Protein AF-A0A4U6VVU9-F1 (afdb_monomer_lite)

Sequence (120 aa):
MQTITRIHHCGLFDLSSFDIEWMDCFCGPSGCILQVEIQVGKIYCINRAIQTLPINLEDAARSEAELEKAEQAGEKLACVGQDTRLNYRTIDLRTPSNQAVLRIHTSRELTFDAPPFIPV

pLDDT: mean 76.09, std 16.06, range [28.27, 94.25]

Foldseek 3Di:
DVVVVVVVVVLAAPPWDKDAPDWDWDQPPPPDPVDTDTDTPDIDGPGGDDSDDLDDLVLLQDDPVVCVVCVVVVHHRDHDDPVSCVVVVVSSCPHPVNVVVVVVVVVVVCVVPDDPPDPD

InterPro domains:
  IPR004523 Aspartate-tRNA synthetase, type 2 [PTHR43450] (33-107)
  IPR045864 Class II Aminoacyl-tRNA synthetase/Biotinyl protein ligase (BPL) and lipoyl protein ligase (LPL) [G3DSA:3.30.930.10] (54-110)

Radius of gyration: 19.85 Å; chains: 1; bounding box: 60×44×37 Å

Secondary structure (DSSP, 8-state):
--HHHHHHTTT--TT-EEEES-EEEEE-SS--TT-EEEEES-EEEEEPPPSS-SS-HHHHH--HHHHHHHHHTT-------HHHHHHTHHHHTTSHHHHHHHHHHHHHHHHHSSPP----

Organism: Setaria viridis (NCBI:txid4556)

Structure (mmCIF, N/CA/C/O backbone):
data_AF-A0A4U6VVU9-F1
#
_entry.id   AF-A0A4U6VVU9-F1
#
loop_
_atom_site.group_PDB
_atom_site.id
_atom_site.type_symbol
_atom_site.label_atom_id
_atom_site.label_alt_id
_atom_site.label_comp_id
_atom_site.label_asym_id
_atom_site.label_entity_id
_atom_site.label_seq_id
_atom_site.pdbx_PDB_ins_code
_atom_site.Cartn_x
_atom_site.Cartn_y
_atom_site.Cartn_z
_atom_site.occupancy
_atom_site.B_iso_or_equiv
_atom_site.auth_seq_id
_atom_site.auth_comp_id
_atom_site.auth_asym_id
_atom_site.auth_atom_id
_atom_site.pdbx_PDB_model_num
ATOM 1 N N . MET A 1 1 ? -1.669 20.444 -4.945 1.00 34.94 1 MET A N 1
ATOM 2 C CA . MET A 1 1 ? -2.985 19.757 -4.893 1.00 34.94 1 MET A CA 1
ATOM 3 C C . MET A 1 1 ? -3.658 19.582 -6.267 1.00 34.94 1 MET A C 1
ATOM 5 O O . MET A 1 1 ? -4.649 18.877 -6.338 1.00 34.94 1 MET A O 1
ATOM 9 N N . GLN A 1 2 ? -3.129 20.157 -7.362 1.00 28.27 2 GLN A N 1
ATOM 10 C CA . GLN A 1 2 ? -3.676 19.975 -8.724 1.00 28.27 2 GLN A CA 1
ATOM 11 C C . GLN A 1 2 ? -3.008 18.838 -9.527 1.00 28.27 2 GLN A C 1
ATOM 13 O O . GLN A 1 2 ? -3.587 18.340 -10.489 1.00 28.27 2 GLN A O 1
ATOM 18 N N . THR A 1 3 ? -1.813 18.388 -9.132 1.00 34.97 3 THR A N 1
ATOM 19 C CA . THR A 1 3 ? -1.049 17.354 -9.854 1.00 34.97 3 THR A CA 1
ATOM 20 C C . THR A 1 3 ? -1.633 15.948 -9.662 1.00 34.97 3 THR A C 1
ATOM 22 O O . THR A 1 3 ? -1.689 15.178 -10.615 1.00 34.97 3 THR A O 1
ATOM 25 N N . ILE A 1 4 ? -2.167 15.642 -8.471 1.00 41.59 4 ILE A N 1
ATOM 26 C CA . ILE A 1 4 ? -2.770 14.334 -8.147 1.00 41.59 4 ILE A CA 1
ATOM 27 C C . ILE A 1 4 ? -4.048 14.097 -8.969 1.00 41.59 4 ILE A C 1
ATOM 29 O O . ILE A 1 4 ? -4.205 13.047 -9.588 1.00 41.59 4 ILE A O 1
ATOM 33 N N . THR A 1 5 ? -4.929 15.096 -9.087 1.00 31.42 5 THR A N 1
ATOM 34 C CA . THR A 1 5 ? -6.187 14.969 -9.847 1.00 31.42 5 THR A CA 1
ATOM 35 C C . THR A 1 5 ? -5.957 14.748 -11.347 1.00 31.42 5 THR A C 1
ATOM 37 O O . THR A 1 5 ? -6.780 14.126 -12.016 1.00 31.42 5 THR A O 1
ATOM 40 N N . ARG A 1 6 ? -4.821 15.208 -11.895 1.00 34.56 6 ARG A N 1
ATOM 41 C CA . ARG A 1 6 ? -4.485 15.029 -13.318 1.00 34.56 6 ARG A CA 1
ATOM 42 C C . ARG A 1 6 ? -4.071 13.593 -13.661 1.00 34.56 6 ARG A C 1
ATOM 44 O O . ARG A 1 6 ? -4.247 13.180 -14.801 1.00 34.56 6 ARG A O 1
ATOM 51 N N . ILE A 1 7 ? -3.577 12.826 -12.688 1.00 46.50 7 ILE A N 1
ATOM 52 C CA . ILE A 1 7 ? -3.120 11.440 -12.878 1.00 46.50 7 ILE A CA 1
ATOM 53 C C . ILE A 1 7 ? -4.307 10.468 -12.978 1.00 46.50 7 ILE A C 1
ATOM 55 O O . ILE A 1 7 ? -4.307 9.589 -13.845 1.00 46.50 7 ILE A O 1
ATOM 59 N N . HIS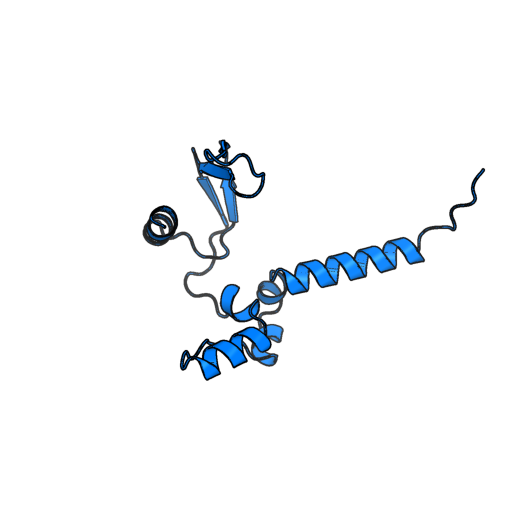 A 1 8 ? -5.369 10.683 -12.193 1.00 41.12 8 HIS A N 1
ATOM 60 C CA . HIS A 1 8 ? -6.598 9.880 -12.283 1.00 41.12 8 HIS A CA 1
ATOM 61 C C . HIS A 1 8 ? -7.275 9.987 -13.662 1.00 41.12 8 HIS A C 1
ATOM 63 O O . HIS A 1 8 ? -7.849 9.012 -14.144 1.00 41.12 8 HIS A O 1
ATOM 69 N N . HIS A 1 9 ? -7.145 11.127 -14.353 1.00 38.38 9 HIS A N 1
ATOM 70 C CA . HIS A 1 9 ? -7.698 11.316 -15.700 1.00 38.38 9 HIS A CA 1
ATOM 71 C C . HIS A 1 9 ? -6.900 10.590 -16.807 1.00 38.38 9 HIS A C 1
ATOM 73 O O . HIS A 1 9 ? -7.409 10.423 -17.916 1.00 38.38 9 HIS A O 1
ATOM 79 N N . CYS A 1 10 ? -5.681 10.121 -16.502 1.00 43.47 10 CYS A N 1
ATOM 80 C CA . CYS A 1 10 ? -4.798 9.364 -17.400 1.00 43.47 10 CYS A CA 1
ATOM 81 C C . CYS A 1 10 ? -4.872 7.836 -17.188 1.00 43.47 10 CYS A C 1
ATOM 83 O O . CYS A 1 10 ? -4.137 7.082 -17.831 1.00 43.47 10 CYS A O 1
ATOM 85 N N . GLY A 1 11 ? -5.746 7.356 -16.294 1.00 53.00 11 GLY A N 1
ATOM 86 C CA . GLY A 1 11 ? -5.913 5.927 -16.018 1.00 53.00 11 GLY A CA 1
ATOM 87 C C . GLY A 1 11 ? -4.697 5.274 -15.351 1.00 53.00 11 GLY A C 1
ATOM 88 O O . GLY A 1 11 ? -4.445 4.094 -15.588 1.00 53.00 11 GLY A O 1
ATOM 89 N N . LEU A 1 12 ? -3.912 6.027 -14.578 1.00 59.81 12 LEU A N 1
ATOM 90 C CA . LEU A 1 12 ? -2.905 5.462 -13.678 1.00 59.81 12 LEU A CA 1
ATOM 91 C C . LEU A 1 12 ? -3.610 4.990 -12.396 1.00 59.81 12 LEU A C 1
ATOM 93 O O . LEU A 1 12 ? -4.385 5.742 -11.812 1.00 59.81 12 LEU A O 1
ATOM 97 N N . PHE A 1 13 ? -3.354 3.748 -11.985 1.00 60.81 13 PHE A N 1
ATOM 98 C CA . PHE A 1 13 ? -3.977 3.117 -10.813 1.00 60.81 13 PHE A CA 1
ATOM 99 C C . PHE A 1 13 ? -2.973 3.022 -9.653 1.00 60.81 13 PHE A C 1
ATOM 101 O O . PHE A 1 13 ? -1.777 2.860 -9.899 1.00 60.81 13 PHE A O 1
ATOM 108 N N . ASP A 1 14 ? -3.444 3.053 -8.403 1.00 67.75 14 ASP A N 1
ATOM 109 C CA . ASP A 1 14 ? -2.629 3.307 -7.193 1.00 67.75 14 ASP A CA 1
ATOM 110 C C . ASP A 1 14 ? -1.459 2.332 -6.937 1.00 67.75 14 ASP A C 1
ATOM 112 O O . ASP A 1 14 ? -0.569 2.619 -6.145 1.00 67.75 14 ASP A O 1
ATOM 116 N N . LEU A 1 15 ? -1.403 1.188 -7.628 1.00 76.94 15 LEU A N 1
ATOM 117 C CA . LEU A 1 15 ? -0.315 0.203 -7.518 1.00 76.94 15 LEU A CA 1
ATOM 118 C C . LEU A 1 15 ? 0.369 -0.140 -8.849 1.00 76.94 15 LEU A C 1
ATOM 120 O O . LEU A 1 15 ? 1.064 -1.159 -8.936 1.00 76.94 15 LEU A O 1
ATOM 124 N N . SER A 1 16 ? 0.155 0.664 -9.892 1.00 81.25 16 SER A N 1
ATOM 125 C CA . SER A 1 16 ? 0.875 0.479 -11.157 1.00 81.25 16 SER A CA 1
ATOM 126 C C . SER A 1 16 ? 2.348 0.868 -11.034 1.00 81.25 16 SER A C 1
ATOM 128 O O . SER A 1 16 ? 2.711 1.784 -10.301 1.00 81.25 16 SER A O 1
ATOM 130 N N . SER A 1 17 ? 3.206 0.135 -11.741 1.00 83.31 17 SER A N 1
ATOM 131 C CA . SER A 1 17 ? 4.648 0.376 -11.771 1.00 83.31 17 SER A CA 1
ATOM 132 C C . SER A 1 17 ? 5.006 1.202 -13.000 1.00 83.31 17 SER A C 1
ATOM 134 O O . SER A 1 17 ? 4.614 0.858 -14.122 1.00 83.31 17 SER A O 1
ATOM 136 N N . PHE A 1 18 ? 5.764 2.274 -12.775 1.00 83.56 18 PHE A N 1
ATOM 137 C CA . PHE A 1 18 ? 6.175 3.218 -13.806 1.00 83.56 18 PHE A CA 1
ATOM 138 C C . PHE A 1 18 ? 7.683 3.405 -13.806 1.00 83.56 18 PHE A C 1
ATOM 140 O O . PHE A 1 18 ? 8.279 3.549 -12.741 1.00 83.56 18 PHE A O 1
ATOM 147 N N . ASP A 1 19 ? 8.254 3.471 -15.004 1.00 82.31 19 ASP A N 1
ATOM 148 C CA . ASP A 1 19 ? 9.616 3.943 -15.219 1.00 82.31 19 ASP A CA 1
ATOM 149 C C . ASP A 1 19 ? 9.583 5.433 -15.556 1.00 82.31 19 ASP A C 1
ATOM 151 O O . ASP A 1 19 ? 8.799 5.883 -16.400 1.00 82.31 19 ASP A O 1
ATOM 155 N N . ILE A 1 20 ? 10.449 6.195 -14.892 1.00 81.81 20 ILE A N 1
ATOM 156 C CA . ILE A 1 20 ? 10.626 7.633 -15.096 1.00 81.81 20 ILE A CA 1
ATOM 157 C C . ILE A 1 20 ? 11.994 7.837 -15.756 1.00 81.81 20 ILE A C 1
ATOM 159 O O . ILE A 1 20 ? 13.019 7.551 -15.148 1.00 81.81 20 ILE A O 1
ATOM 163 N N . GLU A 1 21 ? 12.012 8.305 -17.009 1.00 75.06 21 GLU A N 1
ATOM 164 C CA . GLU A 1 21 ? 13.254 8.455 -17.801 1.00 75.06 21 GLU A CA 1
ATOM 165 C C . GLU A 1 21 ? 13.990 9.769 -17.492 1.00 75.06 21 GLU A C 1
ATOM 167 O O . GLU A 1 21 ? 15.209 9.834 -17.596 1.00 75.06 21 GLU A O 1
ATOM 172 N N . TRP A 1 22 ? 13.257 10.812 -17.087 1.00 69.00 22 TRP A N 1
ATOM 173 C CA . TRP A 1 22 ? 13.812 12.135 -16.786 1.00 69.00 22 TRP A CA 1
ATOM 174 C C . TRP A 1 22 ? 13.149 12.724 -15.545 1.00 69.00 22 TRP A C 1
ATOM 176 O O . TRP A 1 22 ? 11.916 12.778 -15.469 1.00 69.00 22 TRP A O 1
ATOM 186 N N . MET A 1 23 ? 13.979 13.166 -14.600 1.00 68.44 23 MET A N 1
ATOM 187 C CA . MET A 1 23 ? 13.578 13.677 -13.294 1.00 68.44 23 MET A CA 1
ATOM 188 C C . MET A 1 23 ? 14.402 14.917 -12.955 1.00 68.44 23 MET A C 1
ATOM 190 O O . MET A 1 23 ? 15.606 14.815 -12.727 1.00 68.44 23 MET A O 1
ATOM 194 N N . ASP A 1 24 ? 13.725 16.061 -12.876 1.00 67.50 24 ASP A N 1
ATOM 195 C CA . ASP A 1 24 ? 14.287 17.289 -12.322 1.00 67.50 24 ASP A CA 1
ATOM 196 C C . ASP A 1 24 ? 13.746 17.477 -10.898 1.00 67.50 24 ASP A C 1
ATOM 198 O O . ASP A 1 24 ? 12.533 17.498 -10.668 1.00 67.50 24 ASP A O 1
ATOM 202 N N . CYS A 1 25 ? 14.654 17.578 -9.925 1.00 65.50 25 CYS A N 1
ATOM 203 C CA . CYS A 1 25 ? 14.319 17.860 -8.531 1.00 65.50 25 CYS A CA 1
ATOM 204 C C . CYS A 1 25 ? 14.262 19.371 -8.317 1.00 65.50 25 CYS A C 1
ATOM 206 O O . CYS A 1 25 ? 15.301 20.036 -8.319 1.00 65.50 25 CYS A O 1
ATOM 208 N N . PHE A 1 26 ? 13.066 19.908 -8.080 1.00 61.12 26 PHE A N 1
ATOM 209 C CA . PHE A 1 26 ? 12.913 21.311 -7.714 1.00 61.12 26 PHE A CA 1
ATOM 210 C C . PHE A 1 26 ? 12.810 21.445 -6.192 1.00 61.12 26 PHE A C 1
ATOM 212 O O . PHE A 1 26 ? 11.863 20.957 -5.571 1.00 61.12 26 PHE A O 1
ATOM 219 N N . CYS A 1 27 ? 13.793 22.105 -5.581 1.00 62.66 27 CYS A N 1
ATOM 220 C CA . CYS A 1 27 ? 13.743 22.463 -4.166 1.00 62.66 27 CYS A CA 1
ATOM 221 C C . CYS A 1 27 ? 12.896 23.729 -4.003 1.00 62.66 27 CYS A C 1
ATOM 223 O O . CYS A 1 27 ? 13.203 24.763 -4.600 1.00 62.66 27 CYS A O 1
ATOM 225 N N . GLY A 1 28 ? 11.841 23.661 -3.189 1.00 62.00 28 GLY A N 1
ATOM 226 C CA . GLY A 1 28 ? 11.050 24.842 -2.839 1.00 62.00 28 GLY A CA 1
ATOM 227 C C . GLY A 1 28 ? 11.880 25.924 -2.115 1.00 62.00 28 GLY A C 1
ATOM 228 O O . GLY A 1 28 ? 12.979 25.648 -1.629 1.00 62.00 28 GLY A O 1
ATOM 229 N N . PRO A 1 29 ? 11.364 27.165 -1.997 1.00 60.38 29 PRO A N 1
ATOM 230 C CA . PRO A 1 29 ? 12.096 28.307 -1.426 1.00 60.38 29 PRO A CA 1
ATOM 231 C C . PRO A 1 29 ? 12.499 28.141 0.053 1.00 60.38 29 PRO A C 1
ATOM 233 O O . PRO A 1 29 ? 13.353 28.876 0.543 1.00 60.38 29 PRO A O 1
ATOM 236 N N . SER A 1 30 ? 11.931 27.171 0.769 1.00 56.12 30 SER A N 1
ATOM 237 C CA . SER A 1 30 ? 12.402 26.716 2.078 1.00 56.12 30 SER A CA 1
ATOM 238 C C . SER A 1 30 ? 13.265 25.467 1.892 1.00 56.12 30 SER A C 1
ATOM 240 O O . SER A 1 30 ? 12.732 24.374 1.721 1.00 56.12 30 SER A O 1
ATOM 242 N N . GLY A 1 31 ? 14.591 25.639 1.909 1.00 43.62 31 GLY A N 1
ATOM 243 C CA . GLY A 1 31 ? 15.614 24.606 1.688 1.00 43.62 31 GLY A CA 1
ATOM 244 C C . GLY A 1 31 ? 15.672 23.496 2.747 1.00 43.62 31 GLY A C 1
ATOM 245 O O . GLY A 1 31 ? 16.713 23.262 3.357 1.00 43.62 31 GLY A O 1
ATOM 246 N N . CYS A 1 32 ? 14.564 22.797 2.966 1.00 45.41 32 CYS A N 1
ATOM 247 C CA . CYS A 1 32 ? 14.507 21.552 3.713 1.00 45.41 32 CYS A CA 1
ATOM 248 C C . CYS A 1 32 ? 14.413 20.395 2.712 1.00 45.41 32 CYS A C 1
ATOM 250 O O . CYS A 1 32 ? 13.579 20.420 1.810 1.00 45.41 32 CYS A O 1
ATOM 252 N N . ILE A 1 33 ? 15.193 19.332 2.934 1.00 53.69 33 ILE A N 1
ATOM 253 C CA . ILE A 1 33 ? 15.156 18.054 2.188 1.00 53.69 33 ILE A CA 1
ATOM 254 C C . ILE A 1 33 ? 13.757 17.405 2.092 1.00 53.69 33 ILE A C 1
ATOM 256 O O . ILE A 1 33 ? 13.573 16.433 1.371 1.00 53.69 33 ILE A O 1
ATOM 260 N N . LEU A 1 34 ? 12.783 17.925 2.842 1.00 58.50 34 LEU A N 1
ATOM 261 C CA . LEU A 1 34 ? 11.415 17.430 2.951 1.00 58.50 34 LEU A CA 1
ATOM 262 C C . LEU A 1 34 ? 10.482 17.950 1.845 1.00 58.50 34 LEU A C 1
ATOM 264 O O . LEU A 1 34 ? 9.409 17.385 1.662 1.00 58.50 34 LEU A O 1
ATOM 268 N N . GLN A 1 35 ? 10.851 19.014 1.123 1.00 56.81 35 GLN A N 1
ATOM 269 C CA . GLN A 1 35 ? 10.020 19.601 0.063 1.00 56.81 35 GLN A CA 1
ATOM 270 C C . GLN A 1 35 ? 10.785 19.674 -1.257 1.00 56.81 35 GLN A C 1
ATOM 272 O O . GLN A 1 35 ? 11.161 20.745 -1.737 1.00 56.81 35 GLN A O 1
ATOM 277 N N . VAL A 1 36 ? 11.010 18.497 -1.833 1.00 66.75 36 VAL A N 1
ATOM 278 C CA . VAL A 1 36 ? 11.468 18.349 -3.213 1.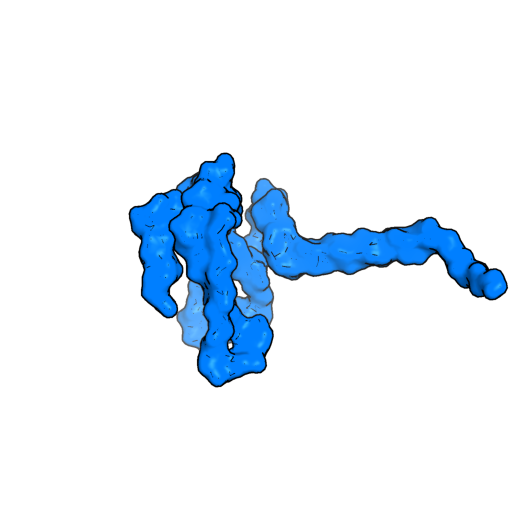00 66.75 36 VAL A CA 1
ATOM 279 C C . VAL A 1 36 ? 10.288 17.832 -4.026 1.00 66.75 36 VAL A C 1
ATOM 281 O O . VAL A 1 36 ? 9.745 16.771 -3.720 1.00 66.75 36 VAL A O 1
ATOM 284 N N . GLU A 1 37 ? 9.864 18.594 -5.032 1.00 72.25 37 GLU A N 1
ATOM 285 C CA . GLU A 1 37 ? 8.888 18.119 -6.013 1.00 72.25 37 GLU A CA 1
ATOM 286 C C . GLU A 1 37 ? 9.640 17.528 -7.207 1.00 72.25 37 GLU A C 1
ATOM 288 O O . GLU A 1 37 ? 10.632 18.090 -7.679 1.00 72.25 37 GLU A O 1
ATOM 293 N N . ILE A 1 38 ? 9.177 16.368 -7.670 1.00 73.81 38 ILE A N 1
ATOM 294 C CA . ILE A 1 38 ? 9.740 15.687 -8.832 1.00 73.81 38 ILE A CA 1
ATOM 295 C C . ILE A 1 38 ? 8.952 16.130 -10.060 1.00 73.81 38 ILE A C 1
ATOM 297 O O . ILE A 1 38 ? 7.776 15.787 -10.208 1.00 73.81 38 ILE A O 1
ATOM 301 N N . GLN A 1 39 ? 9.606 16.860 -10.963 1.00 76.00 39 GLN A N 1
ATOM 302 C CA . GLN A 1 39 ? 9.043 17.151 -12.273 1.00 76.00 39 GLN A CA 1
ATOM 303 C C . GLN A 1 39 ? 9.389 16.009 -13.233 1.00 76.00 39 GLN A C 1
ATOM 305 O O . GLN A 1 39 ? 10.555 15.755 -13.536 1.00 76.00 39 GLN A O 1
ATOM 310 N N . VAL A 1 40 ? 8.358 15.304 -13.703 1.00 76.56 40 VAL A N 1
ATOM 311 C CA . VAL A 1 40 ? 8.511 14.140 -14.582 1.00 76.56 40 VAL A CA 1
ATOM 312 C C . VAL A 1 40 ? 8.447 14.563 -16.048 1.00 76.56 40 VAL A C 1
ATOM 314 O O . VAL A 1 40 ? 7.441 15.121 -16.485 1.00 76.56 40 VAL A O 1
ATOM 317 N N . GLY A 1 41 ? 9.498 14.267 -16.820 1.00 80.06 41 GLY A N 1
ATOM 318 C CA . GLY A 1 41 ? 9.526 14.539 -18.263 1.00 80.06 41 GLY A CA 1
ATOM 319 C C . GLY A 1 41 ? 8.804 13.474 -19.093 1.00 80.06 41 GLY A C 1
ATOM 320 O O . GLY A 1 41 ? 7.989 13.789 -19.960 1.00 80.06 41 GLY A O 1
ATOM 321 N N . LYS A 1 42 ? 9.086 12.196 -18.814 1.00 80.94 42 LYS A N 1
ATOM 322 C CA . LYS A 1 42 ? 8.457 11.037 -19.467 1.00 80.94 42 LYS A CA 1
ATOM 323 C C . LYS A 1 42 ? 8.186 9.936 -18.445 1.00 80.94 42 LYS A C 1
ATOM 325 O O . LYS A 1 42 ? 9.056 9.635 -17.630 1.00 80.94 42 LYS A O 1
ATOM 330 N N . ILE A 1 43 ? 7.004 9.328 -18.538 1.00 83.00 43 ILE A N 1
ATOM 331 C CA . ILE A 1 43 ? 6.579 8.170 -17.744 1.00 83.00 43 ILE A CA 1
ATOM 332 C C . ILE A 1 43 ? 6.212 7.028 -18.687 1.00 83.00 43 ILE A C 1
ATOM 334 O O . ILE A 1 43 ? 5.442 7.225 -19.629 1.00 83.00 43 ILE A O 1
ATOM 338 N N . TYR A 1 44 ? 6.718 5.832 -18.401 1.00 82.19 44 TYR A N 1
ATOM 339 C CA . TYR A 1 44 ? 6.333 4.603 -19.086 1.00 82.19 44 TYR A CA 1
ATOM 340 C C . TYR A 1 44 ? 5.643 3.675 -18.097 1.00 82.19 44 TYR A C 1
ATOM 342 O O . TYR A 1 44 ? 6.149 3.418 -17.009 1.00 82.19 44 TYR A O 1
ATOM 350 N N . CYS A 1 45 ? 4.468 3.168 -18.463 1.00 82.75 45 CYS A N 1
ATOM 351 C CA . CYS A 1 45 ? 3.778 2.165 -17.661 1.00 82.75 45 CYS A CA 1
ATOM 352 C C . CYS A 1 45 ? 4.380 0.791 -17.962 1.00 82.75 45 CYS A C 1
ATOM 354 O O . CYS A 1 45 ? 4.167 0.258 -19.049 1.00 82.75 45 CYS A O 1
ATOM 356 N N . ILE A 1 46 ? 5.117 0.231 -17.002 1.00 86.50 46 ILE A N 1
ATOM 357 C CA . ILE A 1 46 ? 5.711 -1.109 -17.113 1.00 86.50 46 ILE A CA 1
ATOM 358 C C . ILE A 1 46 ? 4.654 -2.159 -16.793 1.00 86.50 46 ILE A C 1
ATOM 360 O O . ILE A 1 46 ? 4.513 -3.165 -17.484 1.00 86.50 46 ILE A O 1
ATOM 364 N N . ASN A 1 47 ? 3.910 -1.916 -15.713 1.00 84.25 47 ASN A N 1
ATOM 365 C CA . ASN A 1 47 ? 2.885 -2.821 -15.237 1.00 84.25 47 ASN A CA 1
ATOM 366 C C . ASN A 1 47 ? 1.667 -2.032 -14.768 1.00 84.25 47 ASN A C 1
ATOM 368 O O . ASN A 1 47 ? 1.745 -1.223 -13.838 1.00 84.25 47 ASN A O 1
ATOM 372 N N . ARG A 1 48 ? 0.528 -2.285 -15.409 1.00 83.06 48 ARG A N 1
ATOM 373 C CA . ARG A 1 48 ? -0.736 -1.633 -15.085 1.00 83.06 48 ARG A CA 1
ATOM 374 C C . ARG A 1 48 ? -1.463 -2.444 -14.014 1.00 83.06 48 ARG A C 1
ATOM 376 O O . ARG A 1 48 ? -1.746 -3.621 -14.209 1.00 83.06 48 ARG A O 1
ATOM 383 N N . ALA A 1 49 ? -1.791 -1.801 -12.898 1.00 81.69 49 ALA A N 1
ATOM 384 C CA . ALA A 1 49 ? -2.608 -2.405 -11.855 1.00 81.69 49 ALA A CA 1
ATOM 385 C C . ALA A 1 49 ? -4.087 -2.481 -12.273 1.00 81.69 49 ALA A C 1
ATOM 387 O O . ALA A 1 49 ? -4.532 -1.789 -13.191 1.00 81.69 49 ALA A O 1
ATOM 388 N N . ILE A 1 50 ? -4.837 -3.348 -11.590 1.00 82.38 50 ILE A N 1
ATOM 389 C CA . ILE A 1 50 ? -6.285 -3.512 -11.777 1.00 82.38 50 ILE A CA 1
ATOM 390 C C . ILE A 1 50 ? -6.993 -2.211 -11.378 1.00 82.38 50 ILE A C 1
ATOM 392 O O . ILE A 1 50 ? -6.554 -1.529 -10.457 1.00 82.38 50 ILE A O 1
ATOM 396 N N . GLN A 1 51 ? -8.085 -1.871 -12.070 1.00 77.31 51 GLN A N 1
ATOM 397 C CA . GLN A 1 51 ? -8.773 -0.593 -11.866 1.00 77.31 51 GLN A CA 1
ATOM 398 C C . GLN A 1 51 ? -9.376 -0.448 -10.467 1.00 77.31 51 GLN A C 1
ATOM 400 O O . GLN A 1 51 ? -9.318 0.618 -9.864 1.00 77.31 51 GLN A O 1
ATOM 405 N N . THR A 1 52 ? -9.957 -1.533 -9.960 1.00 81.81 52 THR A N 1
ATOM 406 C CA . THR A 1 52 ? -10.553 -1.597 -8.629 1.00 81.81 52 THR A CA 1
ATOM 407 C C . THR A 1 52 ? -9.716 -2.540 -7.788 1.00 81.81 52 THR A C 1
ATOM 409 O O . THR A 1 52 ? -9.723 -3.753 -8.007 1.00 81.81 52 THR A O 1
ATOM 412 N N . LEU A 1 53 ? -8.959 -1.977 -6.850 1.00 82.88 53 LEU A N 1
ATOM 413 C CA . LEU A 1 53 ? -8.206 -2.782 -5.906 1.00 82.88 53 LEU A CA 1
ATOM 414 C C . LEU A 1 53 ? -9.152 -3.393 -4.865 1.00 82.88 53 LEU A C 1
ATOM 416 O 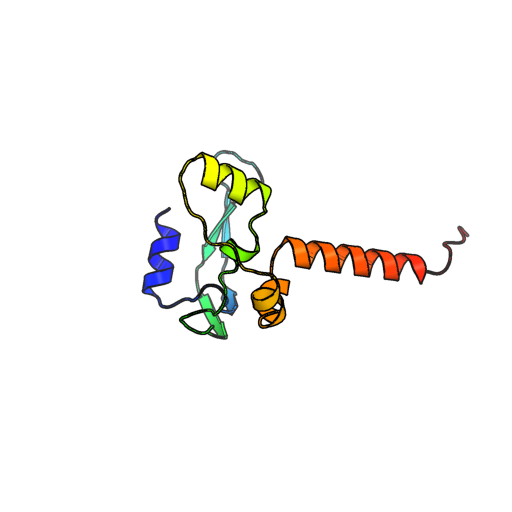O . LEU A 1 53 ? -10.081 -2.724 -4.414 1.00 82.88 53 LEU A O 1
ATOM 420 N N . PRO A 1 54 ? -8.898 -4.641 -4.441 1.00 85.75 54 PRO A N 1
ATOM 421 C CA . PRO A 1 54 ? -9.707 -5.302 -3.422 1.00 85.75 54 PRO A CA 1
ATOM 422 C C . PRO A 1 54 ? -9.544 -4.679 -2.027 1.00 85.75 54 PRO A C 1
ATOM 424 O O . PRO A 1 54 ? -10.465 -4.754 -1.220 1.00 85.75 54 PRO A O 1
ATOM 427 N N . ILE A 1 55 ? -8.387 -4.069 -1.746 1.00 89.00 55 ILE A N 1
ATOM 428 C CA . ILE A 1 55 ? -8.125 -3.263 -0.548 1.00 89.00 55 ILE A CA 1
ATOM 429 C C . ILE A 1 55 ? -7.357 -2.000 -0.942 1.00 89.00 55 ILE A C 1
ATOM 431 O O . ILE A 1 55 ? -6.484 -2.057 -1.811 1.00 89.00 55 ILE A O 1
ATOM 435 N N . ASN A 1 56 ? -7.658 -0.873 -0.297 1.00 86.75 56 ASN A N 1
ATOM 436 C CA . ASN A 1 56 ? -6.892 0.359 -0.462 1.00 86.75 56 ASN A CA 1
ATOM 437 C C . ASN A 1 56 ? -5.668 0.338 0.464 1.00 86.75 56 ASN A C 1
ATOM 439 O O . ASN A 1 56 ? -5.769 -0.046 1.632 1.00 86.75 56 ASN A O 1
ATOM 443 N N . LEU A 1 57 ? -4.514 0.751 -0.060 1.00 85.38 57 LEU A N 1
ATOM 444 C CA . LEU A 1 57 ? -3.278 0.822 0.711 1.00 85.38 57 LEU A CA 1
ATOM 445 C C . LEU A 1 57 ? -3.376 1.856 1.839 1.00 85.38 57 LEU A C 1
ATOM 447 O O . LEU A 1 57 ? -2.912 1.583 2.943 1.00 85.38 57 LEU A O 1
ATOM 451 N N . GLU A 1 58 ? -4.025 2.993 1.581 1.00 84.69 58 GLU A N 1
ATOM 452 C CA . GLU A 1 58 ? -4.185 4.075 2.558 1.00 84.69 58 GLU A CA 1
ATOM 453 C C . GLU A 1 58 ? -5.054 3.631 3.739 1.00 84.69 58 GLU A C 1
ATOM 455 O O . GLU A 1 58 ? -4.705 3.859 4.894 1.00 84.69 58 GLU A O 1
ATOM 460 N N . ASP A 1 59 ? -6.155 2.924 3.464 1.00 86.00 59 ASP A N 1
ATOM 461 C CA . ASP A 1 59 ? -7.037 2.388 4.508 1.00 86.00 59 ASP A CA 1
ATOM 462 C C . ASP A 1 59 ? -6.340 1.292 5.335 1.00 86.00 59 ASP A C 1
ATOM 464 O O . ASP A 1 59 ? -6.569 1.190 6.538 1.00 86.00 59 ASP A O 1
ATOM 468 N N . ALA A 1 60 ? -5.466 0.490 4.714 1.00 87.06 60 ALA A N 1
ATOM 469 C CA . ALA A 1 60 ? -4.696 -0.555 5.395 1.00 87.06 60 ALA A CA 1
ATOM 470 C C . ALA A 1 60 ? -3.476 -0.024 6.175 1.00 87.06 60 ALA A C 1
ATOM 472 O O . ALA A 1 60 ? -2.958 -0.725 7.046 1.00 87.06 60 ALA A O 1
ATOM 473 N N . ALA A 1 61 ? -2.987 1.178 5.849 1.00 87.25 61 ALA A N 1
ATOM 474 C CA . ALA A 1 61 ? -1.843 1.808 6.509 1.00 87.25 61 ALA A CA 1
ATOM 475 C C . ALA A 1 61 ? -2.229 2.617 7.759 1.00 87.25 61 ALA A C 1
ATOM 477 O O . ALA A 1 61 ? -1.355 2.882 8.589 1.00 87.25 61 ALA A O 1
ATOM 478 N N . ARG A 1 62 ? -3.506 2.998 7.902 1.00 87.38 62 ARG A N 1
ATOM 479 C CA . ARG A 1 62 ? -3.999 3.739 9.071 1.00 87.38 62 ARG A CA 1
ATOM 480 C C . ARG A 1 62 ? -3.891 2.920 10.348 1.00 87.38 62 ARG A C 1
ATOM 482 O O . ARG A 1 62 ? -4.111 1.709 10.370 1.00 87.38 62 ARG A O 1
ATOM 489 N N . SER A 1 63 ? -3.596 3.624 11.430 1.00 84.75 63 SER A N 1
ATOM 490 C CA . SER A 1 63 ? -3.577 3.049 12.771 1.00 84.75 63 SER A CA 1
ATOM 491 C C . SER A 1 63 ? -4.964 3.068 13.421 1.00 84.75 63 SER A C 1
ATOM 493 O O . SER A 1 63 ? -5.791 3.936 13.140 1.00 84.75 63 SER A O 1
ATOM 495 N N . GLU A 1 64 ? -5.206 2.147 14.355 1.00 83.25 64 GLU A N 1
ATOM 496 C CA . GLU A 1 64 ? -6.434 2.123 15.170 1.00 83.25 64 GLU A CA 1
ATOM 497 C C . GLU A 1 64 ? -6.639 3.446 15.926 1.00 83.25 64 GLU A C 1
ATOM 499 O O . GLU A 1 64 ? -7.748 3.968 15.979 1.00 83.25 64 GLU A O 1
ATOM 504 N N . ALA A 1 65 ? -5.553 4.068 16.395 1.00 84.75 65 ALA A N 1
ATOM 505 C CA . ALA A 1 65 ? -5.592 5.364 17.071 1.00 84.75 65 ALA A CA 1
ATOM 506 C C . ALA A 1 65 ? -6.063 6.521 16.168 1.00 84.75 65 ALA A C 1
ATOM 508 O O . ALA A 1 65 ? -6.611 7.507 16.659 1.00 84.75 65 ALA A O 1
ATOM 509 N N . GLU A 1 66 ? -5.828 6.450 14.857 1.00 82.44 66 GLU A N 1
ATOM 510 C CA . GLU A 1 66 ? -6.353 7.433 13.901 1.00 82.44 66 GLU A CA 1
ATOM 511 C C . GLU A 1 66 ? -7.830 7.184 13.601 1.00 82.44 66 GLU A C 1
ATOM 513 O O . GLU A 1 66 ? -8.589 8.141 13.457 1.00 82.44 66 GLU A O 1
ATOM 518 N N . LEU A 1 67 ? -8.248 5.917 13.570 1.00 82.88 67 LEU A N 1
ATOM 519 C CA . LEU A 1 67 ? -9.648 5.537 13.390 1.00 82.88 67 LEU A CA 1
ATOM 520 C C . LEU A 1 67 ? -10.505 5.975 14.581 1.00 82.88 67 LEU A C 1
ATOM 522 O O . LEU A 1 67 ? -11.556 6.572 14.373 1.00 82.88 67 LEU A O 1
ATOM 526 N N . GLU A 1 68 ? -10.033 5.771 15.813 1.00 83.19 68 GLU A N 1
ATOM 527 C CA . GLU A 1 68 ? -10.729 6.230 17.023 1.00 83.19 68 GLU A CA 1
ATOM 528 C C . GLU A 1 68 ? -10.879 7.757 17.055 1.00 83.19 68 GLU A C 1
ATOM 530 O O . GLU A 1 68 ? -11.936 8.281 17.407 1.00 83.19 68 GLU A O 1
ATOM 535 N N . LYS A 1 69 ? -9.837 8.497 16.654 1.00 85.31 69 LYS A N 1
ATOM 536 C CA . LYS A 1 69 ? -9.895 9.965 16.557 1.00 85.31 69 LYS A CA 1
ATOM 537 C C . LYS A 1 69 ? -10.874 10.427 15.481 1.00 85.31 69 LYS A C 1
ATOM 539 O O . LYS A 1 69 ? -11.592 11.400 15.701 1.00 85.31 69 LYS A O 1
ATOM 544 N N . ALA A 1 70 ? -10.908 9.747 14.337 1.00 82.75 70 ALA A N 1
ATOM 545 C CA . ALA A 1 70 ? -11.854 10.046 13.268 1.00 82.75 70 ALA A CA 1
ATOM 546 C C . ALA A 1 70 ? -13.296 9.746 13.699 1.00 82.75 70 ALA A C 1
ATOM 548 O O . ALA A 1 70 ? -14.183 10.570 13.485 1.00 82.75 70 ALA A O 1
ATOM 549 N N . GLU A 1 71 ? -13.520 8.636 14.406 1.00 83.69 71 GLU A N 1
ATOM 550 C CA . GLU A 1 71 ? -14.830 8.282 14.954 1.00 83.69 71 GLU A CA 1
ATOM 551 C C . GLU A 1 71 ? -15.315 9.319 15.980 1.00 83.69 71 GLU A C 1
ATOM 553 O O . GLU A 1 71 ? -16.468 9.749 15.925 1.00 83.69 71 GLU A O 1
ATOM 558 N N . GLN A 1 72 ? -14.421 9.816 16.844 1.00 82.19 72 GLN A N 1
ATOM 559 C CA . GLN A 1 72 ? -14.708 10.928 17.764 1.00 82.19 72 GLN A CA 1
ATOM 560 C C . GLN A 1 72 ? -15.008 12.246 17.033 1.00 82.19 72 GLN A C 1
ATOM 562 O O . GLN A 1 72 ? -15.824 13.039 17.502 1.00 82.19 72 GLN A O 1
ATOM 567 N N . ALA A 1 73 ? -14.376 12.477 15.880 1.00 84.75 73 ALA A N 1
ATOM 568 C CA . ALA A 1 73 ? -14.646 13.618 15.007 1.00 84.75 73 ALA A CA 1
ATOM 569 C C . ALA A 1 73 ? -15.910 13.438 14.137 1.00 84.75 73 ALA A C 1
ATOM 571 O O . ALA A 1 73 ? -16.286 14.353 13.404 1.00 84.75 73 ALA A O 1
ATOM 572 N N . GLY A 1 74 ? -16.583 12.284 14.224 1.00 79.88 74 GLY A N 1
ATOM 573 C CA . GLY A 1 74 ? -17.779 11.958 13.445 1.00 79.88 74 GLY A CA 1
ATOM 574 C C . GLY A 1 74 ? -17.500 11.512 12.005 1.00 79.88 74 GLY A C 1
ATOM 575 O O . GLY A 1 74 ? -18.439 11.380 11.219 1.00 79.88 74 GLY A O 1
ATOM 576 N N . GLU A 1 75 ? -16.240 11.259 11.647 1.00 82.06 75 GLU A N 1
ATOM 577 C CA . GLU A 1 75 ? -15.828 10.788 10.328 1.00 82.06 75 GLU A CA 1
ATOM 578 C C . GLU A 1 75 ? -15.655 9.262 10.336 1.00 82.06 75 GLU A C 1
ATOM 580 O O . GLU A 1 75 ? -14.802 8.703 11.025 1.00 82.06 75 GLU A O 1
ATOM 585 N N . LYS A 1 76 ? -16.479 8.554 9.554 1.00 73.19 76 LYS A N 1
ATOM 586 C CA . LYS A 1 76 ? -16.348 7.101 9.387 1.00 73.19 76 LYS A CA 1
ATOM 587 C C . LYS A 1 76 ? -15.300 6.790 8.329 1.00 73.19 76 LYS A C 1
ATOM 589 O O . LYS A 1 76 ? -15.609 6.716 7.141 1.00 73.19 76 LYS A O 1
ATOM 594 N N . LEU A 1 77 ? -14.073 6.568 8.778 1.00 78.38 77 LEU A N 1
ATOM 595 C CA . LEU A 1 77 ? -13.007 6.026 7.946 1.00 78.38 77 LEU A CA 1
ATOM 596 C C . LEU A 1 77 ? -13.156 4.504 7.815 1.00 78.38 77 LEU A C 1
ATOM 598 O O . LEU A 1 77 ? -13.423 3.802 8.789 1.00 78.38 77 LEU A O 1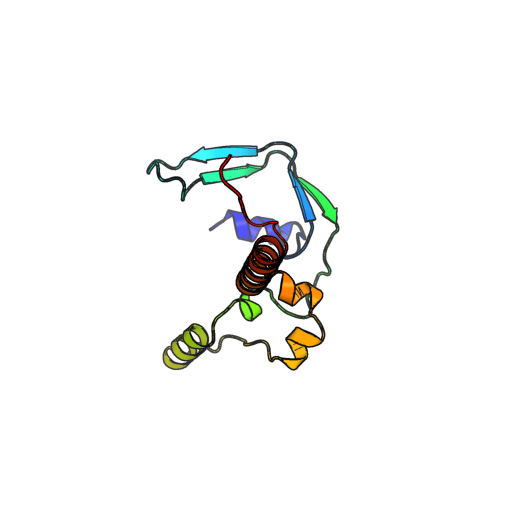
ATOM 602 N N . ALA A 1 78 ? -12.987 3.986 6.598 1.00 77.69 78 ALA A N 1
ATOM 603 C CA . ALA A 1 78 ? -13.001 2.548 6.360 1.00 77.69 78 ALA A CA 1
ATOM 604 C C . ALA A 1 78 ? -11.750 1.902 6.976 1.00 77.69 78 ALA A C 1
ATOM 606 O O . ALA A 1 78 ? -10.631 2.370 6.760 1.00 77.69 78 ALA A O 1
ATOM 607 N N . CYS A 1 79 ? -11.950 0.822 7.733 1.00 80.56 79 CYS A N 1
ATOM 608 C CA . CYS A 1 79 ? -10.884 -0.009 8.284 1.00 80.56 79 CYS A CA 1
ATOM 609 C C . CYS A 1 79 ? -10.896 -1.380 7.603 1.00 80.56 79 CYS A C 1
ATOM 611 O O . CYS A 1 79 ? -11.959 -1.968 7.381 1.00 80.56 79 CYS A O 1
ATOM 613 N N . VAL A 1 80 ? -9.713 -1.895 7.271 1.00 85.00 80 VAL A N 1
ATOM 614 C CA . VAL A 1 80 ? -9.565 -3.210 6.643 1.00 85.00 80 VAL A CA 1
ATOM 615 C C . VAL A 1 80 ? -9.366 -4.267 7.729 1.00 85.00 80 VAL A C 1
ATOM 617 O O . VAL A 1 80 ? -8.336 -4.299 8.397 1.00 85.00 80 VAL A O 1
ATOM 620 N N . GLY A 1 81 ? -10.345 -5.161 7.883 1.00 87.75 81 GLY A N 1
ATOM 621 C CA . GLY A 1 81 ? -10.273 -6.269 8.838 1.00 87.75 81 GLY A CA 1
ATOM 622 C C . GLY A 1 81 ? -9.143 -7.262 8.537 1.00 87.75 81 GLY A C 1
ATOM 623 O O . GLY A 1 81 ? -8.700 -7.403 7.394 1.00 87.75 81 GLY A O 1
ATOM 624 N N . GLN A 1 82 ? -8.699 -7.987 9.567 1.00 89.56 82 GLN A N 1
ATOM 625 C CA . GLN A 1 82 ? -7.541 -8.882 9.482 1.00 89.56 82 GLN A CA 1
ATOM 626 C C . GLN A 1 82 ? -7.706 -9.992 8.432 1.00 89.56 82 GLN A C 1
ATOM 628 O O . GLN A 1 82 ? -6.767 -10.258 7.682 1.00 89.56 82 GLN A O 1
ATOM 633 N N . ASP A 1 83 ? -8.890 -10.596 8.320 1.00 92.31 83 ASP A N 1
ATOM 634 C CA . ASP A 1 83 ? -9.154 -11.649 7.328 1.00 92.31 83 ASP A CA 1
ATOM 635 C C . ASP A 1 83 ? -8.972 -11.136 5.895 1.00 92.31 83 ASP A C 1
ATOM 637 O O . ASP A 1 83 ? -8.332 -11.774 5.059 1.00 92.31 83 ASP A O 1
ATOM 641 N N . THR A 1 84 ? -9.460 -9.926 5.613 1.00 90.50 84 THR A N 1
ATOM 642 C CA . THR A 1 84 ? -9.301 -9.280 4.306 1.00 90.50 84 THR A CA 1
ATOM 643 C C . THR A 1 84 ? -7.831 -8.973 4.011 1.00 90.50 84 THR A C 1
ATOM 645 O O . THR A 1 84 ? -7.377 -9.160 2.881 1.00 90.50 84 THR A O 1
ATOM 648 N N . ARG A 1 85 ? -7.052 -8.573 5.025 1.00 91.38 85 ARG A N 1
ATOM 649 C CA . ARG A 1 85 ? -5.602 -8.344 4.884 1.00 91.38 85 ARG A CA 1
ATOM 650 C C . ARG A 1 85 ? -4.845 -9.632 4.580 1.00 91.38 85 ARG A C 1
ATOM 652 O O . ARG A 1 85 ? -3.939 -9.621 3.751 1.00 91.38 85 ARG A O 1
ATOM 659 N N . LEU A 1 86 ? -5.222 -10.738 5.220 1.00 92.56 86 LEU A N 1
ATOM 660 C CA . LEU A 1 86 ? -4.610 -12.046 4.984 1.00 92.56 86 LEU A CA 1
ATOM 661 C C . LEU A 1 86 ? -4.966 -12.600 3.597 1.00 92.56 86 LEU A C 1
ATOM 663 O O . LEU A 1 86 ? -4.083 -13.113 2.912 1.00 92.56 86 LEU A O 1
ATOM 667 N N . ASN A 1 87 ? -6.207 -12.412 3.139 1.00 94.12 87 ASN A N 1
ATOM 668 C CA . ASN A 1 87 ? -6.632 -12.804 1.790 1.00 94.12 87 ASN A CA 1
ATOM 669 C C . ASN A 1 87 ? -5.882 -12.039 0.685 1.00 94.12 87 ASN A C 1
ATOM 671 O O . ASN A 1 87 ? -5.577 -12.605 -0.363 1.00 94.12 87 ASN A O 1
ATOM 675 N N . TYR A 1 88 ? -5.529 -10.772 0.928 1.00 92.19 88 TYR A N 1
ATOM 676 C CA . TYR A 1 88 ? -4.791 -9.919 -0.013 1.00 92.19 88 TYR A CA 1
ATOM 677 C C . TYR A 1 88 ? -3.400 -9.536 0.508 1.00 92.19 88 TYR A C 1
ATOM 679 O O . TYR A 1 88 ? -2.938 -8.402 0.339 1.00 92.19 88 TYR A O 1
ATOM 687 N N . ARG A 1 89 ? -2.697 -10.504 1.113 1.00 92.31 89 ARG A N 1
ATOM 688 C CA . ARG A 1 89 ? -1.421 -10.272 1.806 1.00 92.31 89 ARG A CA 1
ATOM 689 C C . ARG A 1 89 ? -0.354 -9.612 0.932 1.00 92.31 89 ARG A C 1
ATOM 691 O O . ARG A 1 89 ? 0.420 -8.800 1.425 1.00 92.31 89 ARG A O 1
ATOM 698 N N . THR A 1 90 ? -0.327 -9.893 -0.370 1.00 90.81 90 THR A N 1
ATOM 699 C CA . THR A 1 90 ? 0.609 -9.255 -1.315 1.00 90.81 90 THR A CA 1
ATOM 700 C C . THR A 1 90 ? 0.468 -7.732 -1.360 1.00 90.81 90 THR A C 1
ATOM 702 O O . THR A 1 90 ? 1.465 -7.036 -1.542 1.00 90.81 90 THR A O 1
ATOM 705 N N . ILE A 1 91 ? -0.751 -7.211 -1.195 1.00 90.12 91 ILE A N 1
ATOM 706 C CA . ILE A 1 91 ? -1.013 -5.768 -1.156 1.00 90.12 91 ILE A CA 1
ATOM 707 C C . ILE A 1 91 ? -0.714 -5.228 0.245 1.00 90.12 91 ILE A C 1
ATOM 709 O O . ILE A 1 91 ? -0.012 -4.231 0.376 1.00 90.12 91 ILE A O 1
ATOM 713 N N . ASP A 1 92 ? -1.158 -5.926 1.292 1.00 91.31 92 ASP A N 1
ATOM 714 C CA . ASP A 1 92 ? -0.930 -5.534 2.690 1.00 91.31 92 ASP A CA 1
ATOM 715 C C . ASP A 1 92 ? 0.566 -5.414 3.043 1.00 91.31 92 ASP A C 1
ATOM 717 O O . ASP A 1 92 ? 0.980 -4.501 3.760 1.00 91.31 92 ASP A O 1
ATOM 721 N N . LEU A 1 93 ? 1.417 -6.284 2.492 1.00 91.75 93 LEU A N 1
ATOM 722 C CA . LEU A 1 93 ? 2.871 -6.217 2.676 1.00 91.75 93 LEU A CA 1
ATOM 723 C C . LEU A 1 93 ? 3.520 -4.958 2.079 1.00 91.75 93 LEU A C 1
ATOM 725 O O . LEU A 1 93 ? 4.673 -4.673 2.398 1.00 91.75 93 LEU A O 1
ATOM 729 N N . ARG A 1 94 ? 2.821 -4.198 1.227 1.00 90.56 94 ARG A N 1
ATOM 730 C CA . ARG A 1 94 ? 3.314 -2.921 0.682 1.00 90.56 94 ARG A CA 1
ATOM 731 C C . ARG A 1 94 ? 3.105 -1.747 1.636 1.00 90.56 94 ARG A C 1
ATOM 733 O O . ARG A 1 94 ? 3.647 -0.678 1.379 1.00 90.56 94 ARG A O 1
ATOM 740 N N . THR A 1 95 ? 2.354 -1.930 2.725 1.00 90.81 95 THR A N 1
ATOM 741 C CA . THR A 1 95 ? 2.179 -0.875 3.730 1.00 90.81 95 THR A CA 1
ATOM 742 C C . THR A 1 95 ? 3.527 -0.510 4.363 1.00 90.81 95 THR A C 1
ATOM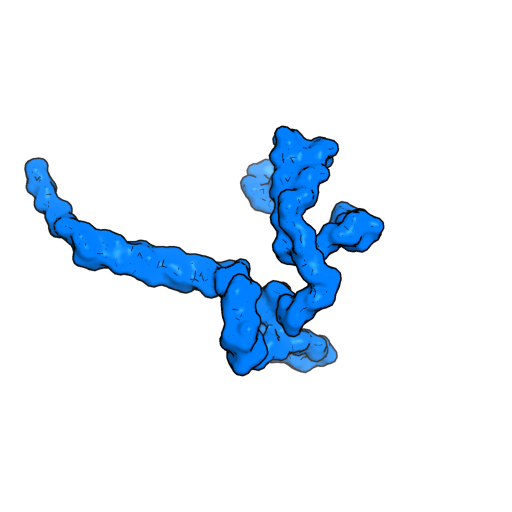 744 O O . THR A 1 95 ? 4.365 -1.393 4.594 1.00 90.81 95 THR A O 1
ATOM 747 N N . PRO A 1 96 ? 3.759 0.777 4.679 1.00 90.19 96 PRO A N 1
ATOM 748 C CA . PRO A 1 96 ? 5.028 1.228 5.249 1.00 90.19 96 PRO A CA 1
ATOM 749 C C . PRO A 1 96 ? 5.356 0.515 6.569 1.00 90.19 96 PRO A C 1
ATOM 751 O O . PRO A 1 96 ? 6.513 0.174 6.811 1.00 90.19 96 PRO A O 1
ATOM 754 N N . SER A 1 97 ? 4.337 0.209 7.378 1.00 90.50 97 SER A N 1
ATOM 755 C CA . SER A 1 97 ? 4.489 -0.537 8.631 1.00 90.50 97 SER A CA 1
ATOM 756 C C . SER A 1 97 ? 5.007 -1.965 8.399 1.00 90.50 97 SER A C 1
ATOM 758 O O . SER A 1 97 ? 6.036 -2.346 8.957 1.00 90.50 97 SER A O 1
ATOM 760 N N . ASN A 1 98 ? 4.384 -2.741 7.501 1.00 93.56 98 ASN A N 1
ATOM 761 C CA . ASN A 1 98 ? 4.834 -4.108 7.208 1.00 93.56 98 ASN A CA 1
ATOM 762 C C . ASN A 1 98 ? 6.219 -4.142 6.543 1.00 93.56 98 ASN A C 1
ATOM 764 O O . ASN A 1 98 ? 7.034 -5.007 6.868 1.00 93.56 98 ASN A O 1
ATOM 768 N N . GLN A 1 99 ? 6.514 -3.191 5.649 1.00 92.94 99 GLN A N 1
ATOM 769 C CA . GLN A 1 99 ? 7.848 -3.037 5.058 1.00 92.94 99 GLN A CA 1
ATOM 770 C C . GLN A 1 99 ? 8.913 -2.775 6.131 1.00 92.94 99 GLN A C 1
ATOM 772 O O . GLN A 1 99 ? 9.990 -3.371 6.086 1.00 92.94 99 GLN A O 1
ATOM 777 N N . ALA A 1 100 ? 8.619 -1.920 7.114 1.00 93.38 100 ALA A N 1
ATOM 778 C CA . ALA A 1 100 ? 9.527 -1.644 8.222 1.00 93.38 100 ALA A CA 1
ATOM 779 C C . ALA A 1 100 ? 9.733 -2.875 9.119 1.00 93.38 100 ALA A C 1
ATOM 781 O O . ALA A 1 100 ? 10.875 -3.221 9.421 1.00 93.38 100 ALA A O 1
ATOM 782 N N . VAL A 1 101 ? 8.654 -3.575 9.486 1.00 94.25 101 VAL A N 1
ATOM 783 C CA . VAL A 1 101 ? 8.719 -4.796 10.309 1.00 94.25 101 VAL A CA 1
ATOM 784 C C . VAL A 1 101 ? 9.585 -5.865 9.645 1.00 94.25 101 VAL A C 1
ATOM 786 O O . VAL A 1 101 ? 10.462 -6.430 10.298 1.00 94.25 101 VAL A O 1
ATOM 789 N N . LEU A 1 102 ? 9.395 -6.113 8.345 1.00 92.50 102 LEU A N 1
ATOM 790 C CA . LEU A 1 102 ? 10.193 -7.100 7.615 1.00 92.50 102 LEU A CA 1
ATOM 791 C C . LEU A 1 102 ? 11.668 -6.703 7.533 1.00 92.50 102 LEU A C 1
ATOM 793 O O . LEU A 1 102 ? 12.531 -7.552 7.735 1.00 92.50 102 LEU A O 1
ATOM 797 N N . ARG A 1 103 ? 11.972 -5.418 7.313 1.00 93.31 103 ARG A N 1
ATOM 798 C CA . ARG A 1 103 ? 13.360 -4.929 7.325 1.00 93.31 103 ARG A CA 1
ATOM 799 C C . ARG A 1 103 ? 14.021 -5.155 8.680 1.00 93.31 103 ARG A C 1
ATOM 801 O O . ARG A 1 103 ? 15.115 -5.703 8.719 1.00 93.31 103 ARG A O 1
ATOM 808 N N . ILE A 1 104 ? 13.348 -4.795 9.774 1.00 93.56 104 ILE A N 1
ATOM 809 C CA . ILE A 1 104 ? 13.861 -4.989 11.140 1.00 93.56 104 ILE A CA 1
ATOM 810 C C . ILE A 1 104 ? 14.077 -6.477 11.430 1.00 93.56 104 ILE A C 1
ATOM 812 O O . ILE A 1 104 ? 15.114 -6.856 11.975 1.00 93.56 104 ILE A O 1
ATOM 816 N N . HIS A 1 105 ? 13.125 -7.326 11.040 1.00 91.75 105 HIS A N 1
ATOM 817 C CA . HIS A 1 105 ? 13.231 -8.770 11.214 1.00 91.75 105 HIS A CA 1
ATOM 818 C C . HIS A 1 105 ? 14.446 -9.340 10.470 1.00 91.75 105 HIS A C 1
ATOM 820 O O . HIS A 1 105 ? 15.242 -10.070 11.056 1.00 91.75 105 HIS A O 1
ATOM 826 N N . THR A 1 106 ? 14.633 -8.970 9.200 1.00 90.12 106 THR A N 1
ATOM 827 C CA . THR A 1 106 ? 15.804 -9.390 8.416 1.00 90.12 106 THR A CA 1
ATOM 828 C C . THR A 1 106 ? 17.106 -8.849 9.003 1.00 90.12 106 THR A C 1
ATOM 830 O O . THR A 1 106 ? 18.091 -9.579 9.061 1.00 90.12 106 THR A O 1
ATOM 833 N N . SER A 1 107 ? 17.127 -7.599 9.480 1.00 86.88 107 SER A N 1
ATOM 834 C CA . SER A 1 107 ? 18.303 -7.033 10.150 1.00 86.88 107 SER A CA 1
ATOM 835 C C . SER A 1 107 ? 18.690 -7.826 11.394 1.00 86.88 107 SER A C 1
ATOM 837 O O . SER A 1 107 ? 19.874 -8.079 11.594 1.00 86.88 107 SER A O 1
ATOM 839 N N . ARG A 1 108 ? 17.711 -8.251 12.204 1.00 86.31 108 ARG A N 1
ATOM 840 C CA . ARG A 1 108 ? 17.968 -9.097 13.372 1.00 86.31 108 ARG A CA 1
ATOM 841 C C . ARG A 1 108 ? 18.631 -10.406 12.946 1.00 86.31 108 ARG A C 1
ATOM 843 O O . ARG A 1 108 ? 19.701 -10.709 13.459 1.00 86.31 108 ARG A O 1
ATOM 850 N N . GLU A 1 109 ? 18.051 -11.135 12.000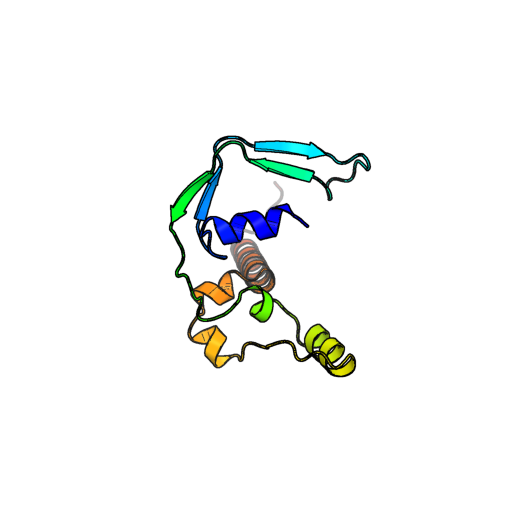 1.00 84.25 109 GLU A N 1
ATOM 851 C CA . GLU A 1 109 ? 18.590 -12.435 11.573 1.00 84.25 109 GLU A CA 1
ATOM 852 C C . GLU A 1 109 ? 20.045 -12.327 11.094 1.00 84.25 109 GLU A C 1
ATOM 854 O O . GLU A 1 109 ? 20.925 -13.029 11.586 1.00 84.25 109 GLU A O 1
ATOM 859 N N . LEU A 1 110 ? 20.332 -11.333 10.246 1.00 80.06 110 LEU A N 1
ATOM 860 C CA . LEU A 1 110 ? 21.686 -11.084 9.746 1.00 80.06 110 LEU A CA 1
ATOM 861 C C . LEU A 1 110 ? 22.692 -10.774 10.863 1.00 80.06 110 LEU A C 1
ATOM 863 O O . LEU A 1 110 ? 23.860 -11.127 10.742 1.00 80.06 110 LEU A O 1
ATOM 867 N N . THR A 1 111 ? 22.266 -10.112 11.943 1.00 76.06 111 THR A N 1
ATOM 868 C CA . THR A 1 111 ? 23.144 -9.846 13.095 1.00 76.06 111 THR A CA 1
ATOM 869 C C . THR A 1 111 ? 23.360 -11.058 13.998 1.00 76.06 111 THR A C 1
ATOM 871 O O . THR A 1 111 ? 24.397 -11.126 14.649 1.00 76.06 111 THR A O 1
ATOM 874 N N . PHE A 1 112 ? 22.413 -12.000 14.051 1.00 78.50 112 PHE A N 1
ATOM 875 C CA . PHE A 1 112 ? 22.551 -13.226 14.844 1.00 78.50 112 PHE A CA 1
ATOM 876 C C . PHE A 1 112 ? 23.433 -14.266 14.143 1.00 78.50 112 PHE A C 1
ATOM 878 O O . PHE A 1 112 ? 24.225 -14.926 14.812 1.00 78.50 112 PHE A O 1
ATOM 885 N N . ASP A 1 113 ? 23.345 -14.363 12.814 1.00 76.12 113 ASP A N 1
ATOM 886 C CA . ASP A 1 113 ? 24.171 -15.272 12.008 1.00 76.12 113 ASP A CA 1
ATOM 887 C C . ASP A 1 113 ? 25.557 -14.697 11.666 1.00 76.12 113 ASP A C 1
ATOM 889 O O . ASP A 1 113 ? 26.414 -15.396 11.116 1.00 76.12 113 ASP A O 1
ATOM 893 N N . ALA A 1 114 ? 25.803 -13.420 11.978 1.00 71.38 114 ALA A N 1
ATOM 894 C CA . ALA A 1 114 ? 27.111 -12.816 11.787 1.00 71.38 114 ALA A CA 1
ATOM 895 C C . ALA A 1 114 ? 28.129 -13.467 12.742 1.00 71.38 114 ALA A C 1
ATOM 897 O O . ALA A 1 114 ? 27.891 -13.509 13.954 1.00 71.38 114 ALA A O 1
ATOM 898 N N . PRO A 1 115 ? 29.286 -13.947 12.240 1.00 74.25 115 PRO A N 1
ATOM 899 C CA . PRO A 1 115 ? 30.343 -14.422 13.120 1.00 74.25 115 PRO A CA 1
ATOM 900 C C . PRO A 1 115 ? 30.721 -13.298 14.095 1.00 74.25 115 PRO A C 1
ATOM 902 O O . PRO A 1 115 ? 30.732 -12.128 13.693 1.00 74.25 115 PRO A O 1
ATOM 905 N N . PRO A 1 116 ? 31.027 -13.619 15.368 1.00 72.81 116 PRO A N 1
ATOM 906 C CA . PRO A 1 116 ? 31.430 -12.607 16.328 1.00 72.81 116 PRO A CA 1
ATOM 907 C C . PRO A 1 116 ? 32.599 -11.821 15.739 1.00 72.81 116 PRO A C 1
ATOM 909 O O . PRO A 1 116 ? 33.594 -12.405 15.309 1.00 72.81 116 PRO A O 1
ATOM 912 N N . PHE A 1 117 ? 32.455 -10.497 15.688 1.00 68.25 117 PHE A N 1
ATOM 913 C CA . PHE A 1 117 ? 33.533 -9.598 15.300 1.00 68.25 117 PHE A CA 1
ATOM 914 C C . PHE A 1 117 ? 34.654 -9.772 16.332 1.00 68.25 117 PHE A C 1
ATOM 916 O O . PHE A 1 117 ? 34.584 -9.221 17.428 1.00 68.25 117 PHE A O 1
ATOM 923 N N . ILE A 1 118 ? 35.652 -10.599 16.019 1.00 62.91 118 ILE A N 1
ATOM 924 C CA . ILE A 1 118 ? 36.897 -10.660 16.780 1.00 62.91 118 ILE A CA 1
ATOM 925 C C . ILE A 1 118 ? 37.719 -9.470 16.277 1.00 62.91 118 ILE A C 1
ATOM 927 O O . ILE A 1 118 ? 38.126 -9.490 15.112 1.00 62.91 118 ILE A O 1
ATOM 931 N N . PRO A 1 119 ? 37.921 -8.408 17.077 1.00 66.69 119 PRO A N 1
ATOM 932 C CA . PRO A 1 119 ? 38.856 -7.364 16.692 1.00 66.69 119 PRO A CA 1
ATOM 933 C C . PRO A 1 119 ? 40.251 -7.994 16.618 1.00 66.69 119 PRO A C 1
ATOM 935 O O . PRO A 1 119 ? 40.711 -8.589 17.594 1.00 66.69 119 PRO A O 1
ATOM 938 N N . VAL A 1 120 ? 40.865 -7.922 15.435 1.00 60.59 120 VAL A N 1
ATOM 939 C CA . VAL A 1 120 ? 42.264 -8.314 15.199 1.00 60.59 120 VAL A CA 1
ATOM 940 C C . VAL A 1 120 ? 43.189 -7.244 15.759 1.00 60.59 120 VAL A C 1
ATOM 942 O O . VAL A 1 120 ? 42.871 -6.049 15.553 1.00 60.59 120 VAL A O 1
#